Protein 2B71 (pdb70)

Nearest PDB structures (foldseek):
  2b71-assembly1_A  TM=1.006E+00  e=1.119E-36  Plasmodium yoelii
  8xi2-assembly1_S  TM=9.908E-01  e=7.456E-23  Chlamydomonas reinhardtii
  8ro1-assembly1_S  TM=9.868E-01  e=7.027E-23  Caenorhabditis elegans
  2fu0-assembly1_A  TM=9.848E-01  e=1.209E-21  Plasmodium falciparum 3D7
  6lkb-assembly1_B  TM=9.909E-01  e=6.356E-21  Arabidopsis thaliana

Structure (mmCIF, N/CA/C/O backbone):
data_2B71
#
_entry.id   2B71
#
_cell.length_a   132.399
_cell.length_b   132.399
_cell.length_c   132.399
_cell.angle_alpha   90.00
_cell.angle_beta   90.00
_cell.angle_gamma   90.00
#
_symmetry.space_group_name_H-M   'P 41 3 2'
#
loop_
_entity.id
_entity.type
_entity.pdbx_description
1 polymer 'cyclophilin-like protein'
2 non-polymer 'CHLORIDE ION'
3 water water
#
loop_
_atom_site.group_PDB
_atom_site.id
_atom_site.type_symbol
_atom_site.label_atom_id
_atom_site.label_alt_id
_atom_site.label_comp_id
_atom_site.label_asym_id
_atom_site.label_entity_id
_atom_site.label_seq_id
_atom_site.pdbx_PDB_ins_code
_atom_site.Cartn_x
_atom_site.Cartn_y
_atom_site.Cartn_z
_atom_site.occupancy
_atom_site.B_iso_or_equiv
_atom_site.auth_seq_id
_atom_site.auth_comp_id
_atom_site.auth_asym_id
_atom_site.auth_atom_id
_atom_site.pdbx_PDB_model_num
ATOM 1 N N . LEU A 1 23 ? 84.563 58.849 16.964 1.00 51.70 23 LEU A N 1
ATOM 2 C CA . LEU A 1 23 ? 84.880 59.584 18.261 1.00 52.14 23 LEU A CA 1
ATOM 3 C C . LEU A 1 23 ? 86.342 59.475 18.793 1.00 52.45 23 LEU A C 1
ATOM 4 O O . LEU A 1 23 ? 86.763 60.313 19.588 1.00 52.01 23 LEU A O 1
ATOM 9 N N . GLU A 1 24 ? 87.118 58.478 18.385 1.00 51.65 24 GLU A N 1
ATOM 10 C CA . GLU A 1 24 ? 88.552 58.700 18.453 1.00 51.44 24 GLU A CA 1
ATOM 11 C C . GLU A 1 24 ? 89.019 59.515 17.254 1.00 50.05 24 GLU A C 1
ATOM 12 O O . GLU A 1 24 ? 90.144 59.993 17.195 1.00 49.09 24 GLU A O 1
ATOM 18 N N . GLU A 1 25 ? 88.123 59.677 16.301 1.00 49.01 25 GLU A N 1
ATOM 19 C CA . GLU A 1 25 ? 88.335 60.646 15.250 1.00 47.86 25 GLU A CA 1
ATOM 20 C C . GLU A 1 25 ? 88.144 62.036 15.801 1.00 44.95 25 GLU A C 1
ATOM 21 O O . GLU A 1 25 ? 88.783 62.990 15.332 1.00 44.35 25 GLU A O 1
ATOM 27 N N . LYS A 1 26 ? 87.247 62.155 16.777 1.00 41.91 26 LYS A N 1
ATOM 28 C CA . LYS A 1 26 ? 86.929 63.447 17.330 1.00 38.56 26 LYS A CA 1
ATOM 29 C C . LYS A 1 26 ? 88.134 63.856 18.164 1.00 37.65 26 LYS A C 1
ATOM 30 O O . LYS A 1 26 ? 88.595 65.017 18.114 1.00 37.16 26 LYS A O 1
ATOM 36 N N . ILE A 1 27 ? 88.702 62.875 18.870 1.00 35.76 27 ILE A N 1
ATOM 37 C CA . ILE A 1 27 ? 89.934 63.105 19.608 1.00 33.80 27 ILE A CA 1
ATOM 38 C C . ILE A 1 27 ? 91.050 63.584 18.661 1.00 33.73 27 ILE A C 1
ATOM 39 O O . ILE A 1 27 ? 91.646 64.645 18.932 1.00 33.98 27 ILE A O 1
ATOM 44 N N . ALA A 1 28 ? 91.329 62.842 17.577 1.00 32.36 28 ALA A N 1
ATOM 45 C CA . ALA A 1 28 ? 92.473 63.178 16.681 1.00 31.44 28 ALA A CA 1
ATOM 46 C C . ALA A 1 28 ? 92.301 64.559 16.001 1.00 30.94 28 ALA A C 1
ATOM 47 O O . ALA A 1 28 ? 93.272 65.297 15.773 1.00 30.44 28 ALA A O 1
ATOM 49 N N . TYR A 1 29 ? 91.044 64.923 15.742 1.00 30.46 29 TYR A N 1
ATOM 50 C CA . TYR A 1 29 ? 90.720 66.197 15.141 1.00 30.46 29 TYR A CA 1
ATOM 51 C C . TYR A 1 29 ? 91.025 67.350 16.100 1.00 30.91 29 TYR A C 1
ATOM 52 O O . TYR A 1 29 ? 91.753 68.315 15.723 1.00 30.75 29 TYR A O 1
ATOM 61 N N . TYR A 1 30 ? 90.458 67.280 17.322 1.00 30.05 30 TYR A N 1
ATOM 62 C CA . TYR A 1 30 ? 90.596 68.418 18.237 1.00 29.50 30 TYR A CA 1
ATOM 63 C C . TYR A 1 30 ? 91.994 68.545 18.815 1.00 29.04 30 TYR A C 1
ATOM 64 O O . TYR A 1 30 ? 92.391 69.623 19.241 1.00 27.94 30 TYR A O 1
ATOM 73 N N . LYS A 1 31 ? 92.743 67.449 18.734 1.00 27.59 31 LYS A N 1
ATOM 74 C CA . LYS A 1 31 ? 94.146 67.492 18.967 1.00 27.79 31 LYS A CA 1
ATOM 75 C C . LYS A 1 31 ? 94.770 68.580 18.105 1.00 28.50 31 LYS A C 1
ATOM 76 O O . LYS A 1 31 ? 95.554 69.395 18.600 1.00 29.80 31 LYS A O 1
ATOM 82 N N . MET A 1 32 ? 94.436 68.601 16.822 1.00 28.11 32 MET A N 1
ATOM 83 C CA . MET A 1 32 ? 94.925 69.617 15.932 1.00 27.30 32 MET A CA 1
ATOM 84 C C . MET A 1 32 ? 94.162 70.938 16.026 1.00 26.74 32 MET A C 1
ATOM 85 O O . MET A 1 32 ? 94.771 72.008 16.023 1.00 25.97 32 MET A O 1
ATOM 90 N N . LYS A 1 33 ? 92.835 70.889 16.070 1.00 26.86 33 LYS A N 1
ATOM 91 C CA . LYS A 1 33 ? 92.035 72.104 15.823 1.00 27.05 33 LYS A CA 1
ATOM 92 C C . LYS A 1 33 ? 91.544 72.772 17.114 1.00 27.19 33 LYS A C 1
ATOM 93 O O . LYS A 1 33 ? 91.005 73.897 17.106 1.00 25.37 33 LYS A O 1
ATOM 99 N N . GLY A 1 34 ? 91.744 72.030 18.218 1.00 27.78 34 GLY A N 1
ATOM 100 C CA . GLY A 1 34 ? 91.267 72.391 19.531 1.00 27.57 34 GLY A CA 1
ATOM 101 C C . GLY A 1 34 ? 91.627 73.809 19.923 1.00 28.00 34 GLY A C 1
ATOM 102 O O . GLY A 1 34 ? 90.767 74.577 20.350 1.00 28.67 34 GLY A O 1
ATOM 103 N N . HIS A 1 35 ? 92.886 74.177 19.744 1.00 27.87 35 HIS A N 1
ATOM 104 C CA . HIS A 1 35 ? 93.378 75.448 20.228 1.00 28.20 35 HIS A CA 1
ATOM 105 C C . HIS A 1 35 ? 92.670 76.597 19.541 1.00 29.58 35 HIS A C 1
ATOM 106 O O . HIS A 1 35 ? 92.372 77.624 20.194 1.00 29.72 35 HIS A O 1
ATOM 113 N N . THR A 1 36 ? 92.395 76.442 18.230 1.00 30.90 36 THR A N 1
ATOM 114 C CA . THR A 1 36 ? 91.780 77.550 17.464 1.00 31.55 36 THR A CA 1
ATOM 115 C C . THR A 1 36 ? 90.266 77.428 17.364 1.00 32.24 36 THR A C 1
ATOM 116 O O . THR A 1 36 ? 89.609 78.429 17.258 1.00 32.73 36 THR A O 1
ATOM 120 N N . GLU A 1 37 ? 89.700 76.222 17.441 1.00 33.09 37 GLU A N 1
ATOM 121 C CA . GLU A 1 37 ? 88.237 76.095 17.374 1.00 34.04 37 GLU A CA 1
ATOM 122 C C . GLU A 1 37 ? 87.530 75.996 18.717 1.00 34.63 37 GLU A C 1
ATOM 123 O O . GLU A 1 37 ? 86.338 76.243 18.768 1.00 35.88 37 GLU A O 1
ATOM 129 N N . ARG A 1 38 ? 88.225 75.619 19.800 1.00 34.42 38 ARG A N 1
ATOM 130 C CA . ARG A 1 38 ? 87.577 75.519 21.139 1.00 33.28 38 ARG A CA 1
ATOM 131 C C . ARG A 1 38 ? 88.623 75.624 22.225 1.00 32.52 38 ARG A C 1
ATOM 132 O O . ARG A 1 38 ? 88.754 74.731 23.066 1.00 32.62 38 ARG A O 1
ATOM 140 N N . GLY A 1 39 ? 89.355 76.728 22.180 1.00 30.97 39 GLY A N 1
ATOM 141 C CA . GLY A 1 39 ? 90.535 76.891 22.997 1.00 31.16 39 GLY A CA 1
ATOM 142 C C . GLY A 1 39 ? 90.378 77.272 24.457 1.00 30.50 39 GLY A C 1
ATOM 143 O O . GLY A 1 39 ? 91.303 77.040 25.245 1.00 30.16 39 GLY A O 1
ATOM 144 N N . TYR A 1 40 ? 89.246 77.867 24.826 1.00 29.35 40 TYR A N 1
ATOM 145 C CA . TYR A 1 40 ? 89.096 78.471 26.160 1.00 29.20 40 TYR A CA 1
ATOM 146 C C . TYR A 1 40 ? 87.773 78.121 26.726 1.00 28.81 40 TYR A C 1
ATOM 147 O O . TYR A 1 40 ? 86.831 77.954 25.967 1.00 29.75 40 TYR A O 1
ATOM 156 N N . ILE A 1 41 ? 87.713 77.947 28.051 1.00 28.17 41 ILE A N 1
ATOM 157 C CA . ILE A 1 41 ? 86.453 77.777 28.748 1.00 26.33 41 ILE A CA 1
ATOM 158 C C . ILE A 1 41 ? 86.454 78.766 29.883 1.00 26.76 41 ILE A C 1
ATOM 159 O O . ILE A 1 41 ? 87.480 78.969 30.538 1.00 26.62 41 ILE A O 1
ATOM 164 N N . THR A 1 42 ? 85.320 79.428 30.086 1.00 27.12 42 THR A N 1
ATOM 165 C CA . THR A 1 42 ? 85.139 80.264 31.250 1.00 27.79 42 THR A CA 1
ATOM 166 C C . THR A 1 42 ? 84.351 79.442 32.268 1.00 28.56 42 THR A C 1
ATOM 167 O O . THR A 1 42 ? 83.352 78.802 31.906 1.00 28.57 42 THR A O 1
ATOM 171 N N . ILE A 1 43 ? 84.822 79.471 33.522 1.00 29.01 43 ILE A N 1
ATOM 172 C CA . ILE A 1 43 ? 84.195 78.788 34.680 1.00 29.40 43 ILE A CA 1
ATOM 173 C C . ILE A 1 43 ? 83.621 79.851 35.647 1.00 29.01 43 ILE A C 1
ATOM 174 O O . ILE A 1 43 ? 84.351 80.751 36.117 1.00 29.92 43 ILE A O 1
ATOM 179 N N . TYR A 1 44 ? 82.319 79.773 35.899 1.00 27.67 44 TYR A N 1
ATOM 180 C CA . TYR A 1 44 ? 81.693 80.741 36.781 1.00 26.92 44 TYR A CA 1
ATOM 181 C C . TYR A 1 44 ? 81.493 80.057 38.108 1.00 25.78 44 TYR A C 1
ATOM 182 O O . TYR A 1 44 ? 80.954 78.919 38.146 1.00 24.82 44 TYR A O 1
ATOM 191 N N . THR A 1 45 ? 81.978 80.703 39.170 1.00 24.40 45 THR A N 1
ATOM 192 C CA . THR A 1 45 ? 81.906 80.119 40.507 1.00 24.34 45 THR A CA 1
ATOM 193 C C . THR A 1 45 ? 81.185 81.098 41.389 1.00 25.43 45 THR A C 1
ATOM 194 O O . THR A 1 45 ? 81.038 82.265 41.047 1.00 25.79 45 THR A O 1
ATOM 198 N N . ASN A 1 46 ? 80.782 80.677 42.568 1.00 25.65 46 ASN A N 1
ATOM 199 C CA . ASN A 1 46 ? 80.154 81.670 43.442 1.00 26.44 46 ASN A CA 1
ATOM 200 C C . ASN A 1 46 ? 81.164 82.694 44.029 1.00 26.57 46 ASN A C 1
ATOM 201 O O . ASN A 1 46 ? 80.774 83.620 44.740 1.00 25.76 46 ASN A O 1
ATOM 206 N N . LEU A 1 47 ? 82.457 82.520 43.742 1.00 27.61 47 LEU A N 1
ATOM 207 C CA . LEU A 1 47 ? 83.478 83.488 44.165 1.00 27.73 47 LEU A CA 1
ATOM 208 C C . LEU A 1 47 ? 84.023 84.287 42.957 1.00 28.49 47 LEU A C 1
ATOM 209 O O . LEU A 1 47 ? 85.076 84.904 43.060 1.00 29.46 47 LEU A O 1
ATOM 214 N N . GLY A 1 48 ? 83.309 84.302 41.831 1.00 28.76 48 GLY A N 1
ATOM 215 C CA . GLY A 1 48 ? 83.838 84.915 40.605 1.00 29.69 48 GLY A CA 1
ATOM 216 C C . GLY A 1 48 ? 84.178 83.912 39.501 1.00 29.99 48 GLY A C 1
ATOM 217 O O . GLY A 1 48 ? 83.918 82.712 39.616 1.00 29.74 48 GLY A O 1
ATOM 218 N N . ASP A 1 49 ? 84.757 84.416 38.418 1.00 31.07 49 ASP A N 1
ATOM 219 C CA . ASP A 1 49 ? 84.875 83.662 37.143 1.00 32.15 49 ASP A CA 1
ATOM 220 C C . ASP A 1 49 ? 86.289 83.663 36.744 1.00 30.11 49 ASP A C 1
ATOM 221 O O . ASP A 1 49 ? 86.991 84.633 36.989 1.00 30.47 49 ASP A O 1
ATOM 226 N N . PHE A 1 50 ? 86.730 82.586 36.137 1.00 28.15 50 PHE A N 1
ATOM 227 C CA . PHE A 1 50 ? 88.077 82.559 35.572 1.00 27.18 50 PHE A CA 1
ATOM 228 C C . PHE A 1 50 ? 88.078 81.803 34.256 1.00 27.21 50 PHE A C 1
ATOM 229 O O . PHE A 1 50 ? 87.101 81.123 33.896 1.00 27.22 50 PHE A O 1
ATOM 237 N N . GLU A 1 51 ? 89.172 81.914 33.537 1.00 27.26 51 GLU A N 1
ATOM 238 C CA . GLU A 1 51 ? 89.204 81.337 32.224 1.00 28.53 51 GLU A CA 1
ATOM 239 C C . GLU A 1 51 ? 90.328 80.326 32.191 1.00 27.96 51 GLU A C 1
ATOM 240 O O . GLU A 1 51 ? 91.414 80.559 32.747 1.00 28.61 51 GLU A O 1
ATOM 246 N N . VAL A 1 52 ? 90.060 79.178 31.591 1.00 27.64 52 VAL A N 1
ATOM 247 C CA . VAL A 1 52 ? 91.142 78.257 31.308 1.00 27.84 52 VAL A CA 1
ATOM 248 C C . VAL A 1 52 ? 91.448 78.094 29.805 1.00 28.66 52 VAL A C 1
ATOM 249 O O . VAL A 1 52 ? 90.553 78.226 28.931 1.00 27.84 52 VAL A O 1
ATOM 253 N N . GLU A 1 53 ? 92.732 77.790 29.536 1.00 28.28 53 GLU A N 1
ATOM 254 C CA . GLU A 1 53 ? 93.264 77.546 28.205 1.00 27.10 53 GLU A CA 1
ATOM 255 C C . GLU A 1 53 ? 93.540 76.057 28.109 1.00 26.76 53 GLU A C 1
ATOM 256 O O . GLU A 1 53 ? 94.267 75.553 28.929 1.00 27.97 53 GLU A O 1
ATOM 262 N N . LEU A 1 54 ? 92.988 75.353 27.127 1.00 25.94 54 LEU A N 1
ATOM 263 C CA . LEU A 1 54 ? 93.127 73.919 27.077 1.00 26.53 54 LEU A CA 1
ATOM 264 C C . LEU A 1 54 ? 94.313 73.563 26.235 1.00 25.52 54 LEU A C 1
ATOM 265 O O . LEU A 1 54 ? 94.465 74.110 25.192 1.00 24.76 54 LEU A O 1
ATOM 270 N N . TYR A 1 55 ? 95.108 72.601 26.691 1.00 24.79 55 TYR A N 1
ATOM 271 C CA . TYR A 1 55 ? 96.219 72.079 25.945 1.00 24.16 55 TYR A CA 1
ATOM 272 C C . TYR A 1 55 ? 95.786 70.867 25.114 1.00 24.74 55 TYR A C 1
ATOM 273 O O . TYR A 1 55 ? 96.184 69.706 25.392 1.00 23.86 55 TYR A O 1
ATOM 282 N N . TRP A 1 56 ? 94.981 71.141 24.075 1.00 24.71 56 TRP A N 1
ATOM 283 C CA . TRP A 1 56 ? 94.461 70.098 23.172 1.00 24.36 56 TRP A CA 1
ATOM 284 C C . TRP A 1 56 ? 95.586 69.232 22.550 1.00 24.71 56 TRP A C 1
ATOM 285 O O . TRP A 1 56 ? 95.506 67.980 22.554 1.00 23.88 56 TRP A O 1
ATOM 296 N N . TYR A 1 57 ? 96.635 69.874 22.015 1.00 24.82 57 TYR A N 1
ATOM 297 C CA . TYR A 1 57 ? 97.642 69.075 21.307 1.00 24.95 57 TYR A CA 1
ATOM 298 C C . TYR A 1 57 ? 98.295 68.021 22.216 1.00 25.00 57 TYR A C 1
ATOM 299 O O . TYR A 1 57 ? 98.340 66.869 21.858 1.00 25.39 57 TYR A O 1
ATOM 308 N N . HIS A 1 58 ? 98.737 68.418 23.406 1.00 26.26 58 HIS A N 1
ATOM 309 C CA . HIS A 1 58 ? 99.465 67.515 24.322 1.00 26.82 58 HIS A CA 1
ATOM 310 C C . HIS A 1 58 ? 98.544 66.536 25.024 1.00 27.37 58 HIS A C 1
ATOM 311 O O . HIS A 1 58 ? 98.890 65.354 25.205 1.00 28.57 58 HIS A O 1
ATOM 318 N N . SER A 1 59 ? 97.350 66.998 25.369 1.00 27.30 59 SER A N 1
ATOM 319 C CA . SER A 1 59 ? 96.436 66.159 26.119 1.00 27.34 59 SER A CA 1
ATOM 320 C C . SER A 1 59 ? 95.048 66.127 25.496 1.00 28.01 59 SER A C 1
ATOM 321 O O . SER A 1 59 ? 94.074 66.573 26.147 1.00 29.15 59 SER A O 1
ATOM 324 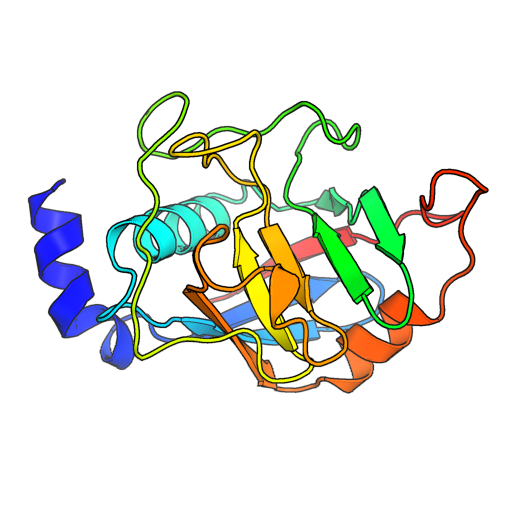N N . PRO A 1 60 ? 94.929 65.572 24.260 1.00 28.05 60 PRO A N 1
ATOM 325 C CA . PRO A 1 60 ? 93.684 65.656 23.496 1.00 28.46 60 PRO A CA 1
ATOM 326 C C . PRO A 1 60 ? 92.509 64.838 24.057 1.00 29.01 60 PRO A C 1
ATOM 327 O O . PRO A 1 60 ? 91.364 65.316 24.071 1.00 29.52 60 PRO A O 1
ATOM 331 N N . LYS A 1 61 ? 92.780 63.641 24.543 1.00 29.58 61 LYS A N 1
ATOM 332 C CA . LYS A 1 61 ? 91.734 62.816 25.153 1.00 30.51 61 LYS A CA 1
ATOM 333 C C . LYS A 1 61 ? 91.219 63.479 26.440 1.00 30.33 61 LYS A C 1
ATOM 334 O O . LYS A 1 61 ? 90.000 63.548 26.687 1.00 30.75 61 LYS A O 1
ATOM 340 N N . THR A 1 62 ? 92.141 64.041 27.229 1.00 30.05 62 THR A N 1
ATOM 341 C CA . THR A 1 62 ? 91.775 64.635 28.511 1.00 28.81 62 THR A CA 1
ATOM 342 C C . THR A 1 62 ? 90.994 65.921 28.271 1.00 28.82 62 THR A C 1
ATOM 343 O O . THR A 1 62 ? 89.924 66.185 28.910 1.00 28.12 62 THR A O 1
ATOM 347 N N . CYS A 1 63 ? 91.476 66.707 27.307 1.00 27.90 63 CYS A N 1
ATOM 348 C CA . CYS A 1 63 ? 90.709 67.929 26.958 1.00 27.83 63 CYS A CA 1
ATOM 349 C C . CYS A 1 63 ? 89.332 67.675 26.388 1.00 27.52 63 CYS A C 1
ATOM 350 O O . CYS A 1 63 ? 88.401 68.440 26.662 1.00 27.58 63 CYS A O 1
ATOM 353 N N . LEU A 1 64 ? 89.194 66.624 25.570 1.00 28.04 64 LEU A N 1
ATOM 354 C CA . LEU A 1 64 ? 87.887 66.357 24.955 1.00 28.29 64 LEU A CA 1
ATOM 355 C C . LEU A 1 64 ? 86.888 66.018 26.055 1.00 28.17 64 LEU A C 1
ATOM 356 O O . LEU A 1 64 ? 85.852 66.607 26.109 1.00 29.72 64 LEU A O 1
ATOM 361 N N . ASN A 1 65 ? 87.238 65.099 26.951 1.00 29.12 65 ASN A N 1
ATOM 362 C CA . ASN A 1 65 ? 86.482 64.845 28.168 1.00 29.20 65 ASN A CA 1
ATOM 363 C C . ASN A 1 65 ? 86.102 66.117 28.929 1.00 29.42 65 ASN A C 1
ATOM 364 O O . ASN A 1 65 ? 84.902 66.412 29.090 1.00 30.75 65 ASN A O 1
ATOM 369 N N . PHE A 1 66 ? 87.093 66.900 29.371 1.00 28.42 66 PHE A N 1
ATOM 370 C CA . PHE A 1 66 ? 86.770 68.116 30.113 1.00 27.36 66 PHE A CA 1
ATOM 371 C C . PHE A 1 66 ? 85.820 69.061 29.355 1.00 28.39 66 PHE A C 1
ATOM 372 O O . PHE A 1 66 ? 84.819 69.563 29.912 1.00 28.92 66 PHE A O 1
ATOM 380 N N . TYR A 1 67 ? 86.139 69.324 28.099 1.00 29.23 67 TYR A N 1
ATOM 381 C CA . TYR A 1 67 ? 85.372 70.281 27.300 1.00 30.32 67 TYR A CA 1
ATOM 382 C C . TYR A 1 67 ? 83.929 69.777 27.142 1.00 30.92 67 TYR A C 1
ATOM 383 O O . TYR A 1 67 ? 82.951 70.547 27.314 1.00 30.66 67 TYR A O 1
ATOM 392 N N . THR A 1 68 ? 83.798 68.478 26.838 1.00 31.04 68 THR A N 1
ATOM 393 C CA . THR A 1 68 ? 82.478 67.874 26.628 1.00 32.01 68 THR A CA 1
ATOM 394 C C . THR A 1 68 ? 81.646 67.933 27.929 1.00 32.80 68 THR A C 1
ATOM 395 O O . THR A 1 68 ? 80.475 68.389 27.909 1.00 33.17 68 THR A O 1
ATOM 399 N N . LEU A 1 69 ? 82.258 67.496 29.056 1.00 33.18 69 LEU A N 1
ATOM 400 C CA . LEU A 1 69 ? 81.614 67.570 30.382 1.00 32.52 69 LEU A CA 1
ATOM 401 C C . LEU A 1 69 ? 81.174 68.968 30.710 1.00 32.96 69 LEU A C 1
ATOM 402 O O . LEU A 1 69 ? 80.033 69.140 31.155 1.00 33.67 69 LEU A O 1
ATOM 407 N N . CYS A 1 70 ? 82.044 69.968 30.460 1.00 33.08 70 CYS A N 1
ATOM 408 C CA . CYS A 1 70 ? 81.674 71.386 30.677 1.00 34.34 70 CYS A CA 1
ATOM 409 C C . CYS A 1 70 ? 80.410 71.775 29.938 1.00 35.40 70 CYS A C 1
ATOM 410 O O . CYS A 1 70 ? 79.447 72.324 30.516 1.00 34.20 70 CYS A O 1
ATOM 413 N N . GLU A 1 71 ? 80.445 71.460 28.643 1.00 37.29 71 GLU A N 1
ATOM 414 C CA . GLU A 1 71 ? 79.442 71.881 27.696 1.00 39.04 71 GLU A CA 1
ATOM 415 C C . GLU A 1 71 ? 78.080 71.256 28.027 1.00 38.25 71 GLU A C 1
ATOM 416 O O . GLU A 1 71 ? 77.079 71.965 28.091 1.00 37.14 71 GLU A O 1
ATOM 422 N N . MET A 1 72 ? 78.049 69.948 28.282 1.00 37.42 72 MET A N 1
ATOM 423 C CA . MET A 1 72 ? 76.795 69.304 28.636 1.00 37.25 72 MET A CA 1
ATOM 424 C C . MET A 1 72 ? 76.281 69.648 30.066 1.00 37.05 72 MET A C 1
ATOM 425 O O . MET A 1 72 ? 75.213 69.161 30.446 1.00 37.42 72 MET A O 1
ATOM 430 N N . GLY A 1 73 ? 77.004 70.479 30.847 1.00 36.00 73 GLY A N 1
ATOM 431 C CA . GLY A 1 73 ? 76.533 70.957 32.162 1.00 34.20 73 GLY A CA 1
ATOM 432 C C . GLY A 1 73 ? 76.873 70.004 33.319 1.00 32.81 73 GLY A C 1
ATOM 433 O O . GLY A 1 73 ? 76.365 70.148 34.419 1.00 31.38 73 GLY A O 1
ATOM 434 N N . PHE A 1 74 ? 77.760 69.049 33.061 1.00 31.59 74 PHE A N 1
ATOM 435 C CA . PHE A 1 74 ? 78.148 68.076 34.040 1.00 31.01 74 PHE A CA 1
ATOM 436 C C . PHE A 1 74 ? 78.779 68.698 35.290 1.00 31.53 74 PHE A C 1
ATOM 437 O O . PHE A 1 74 ? 78.576 68.158 36.373 1.00 31.98 74 PHE A O 1
ATOM 445 N N . TYR A 1 75 ? 79.532 69.797 35.155 1.00 30.28 75 TYR A N 1
ATOM 446 C CA . TYR A 1 75 ? 80.165 70.448 36.301 1.00 29.27 75 TYR A CA 1
ATOM 447 C C . TYR A 1 75 ? 79.289 71.503 36.948 1.00 29.98 75 TYR A C 1
ATOM 448 O O . TYR A 1 75 ? 79.704 72.131 37.932 1.00 31.28 75 TYR A O 1
ATOM 457 N N . ASP A 1 76 ? 78.115 71.758 36.380 1.00 29.75 76 ASP A N 1
ATOM 458 C CA . ASP A 1 76 ? 77.209 72.757 36.921 1.00 30.13 76 ASP A CA 1
ATOM 459 C C . ASP A 1 76 ? 76.826 72.400 38.345 1.00 30.74 76 ASP A C 1
ATOM 460 O O . ASP A 1 76 ? 76.436 71.263 38.634 1.00 29.70 76 ASP A O 1
ATOM 465 N N . ASN A 1 77 ? 76.943 73.362 39.250 1.00 31.08 77 ASN A N 1
ATOM 466 C CA . ASN A 1 77 ? 76.605 73.111 40.633 1.00 31.79 77 ASN A CA 1
ATOM 467 C C . ASN A 1 77 ? 77.386 71.993 41.300 1.00 31.31 77 ASN A C 1
ATOM 468 O O . ASN A 1 77 ? 76.847 71.338 42.160 1.00 32.61 77 ASN A O 1
ATOM 473 N N . THR A 1 78 ? 78.625 71.743 40.896 1.00 30.05 78 THR A N 1
ATOM 474 C CA . THR A 1 78 ? 79.519 70.867 41.637 1.00 28.35 78 THR A CA 1
ATOM 475 C C . THR A 1 78 ? 80.505 71.681 42.500 1.00 28.43 78 THR A C 1
ATOM 476 O O . THR A 1 78 ? 80.718 72.881 42.272 1.00 28.55 78 THR A O 1
ATOM 480 N N . ILE A 1 79 ? 81.093 71.065 43.517 1.00 27.96 79 ILE A N 1
ATOM 481 C CA . ILE A 1 79 ? 81.893 71.846 44.464 1.00 26.72 79 ILE A CA 1
ATOM 482 C C . ILE A 1 79 ? 83.362 71.539 44.342 1.00 26.06 79 ILE A C 1
ATOM 483 O O . ILE A 1 79 ? 83.769 70.549 43.685 1.00 25.85 79 ILE A O 1
ATOM 488 N N . PHE A 1 80 ? 84.164 72.401 44.952 1.00 25.13 80 PHE A N 1
ATOM 489 C CA . P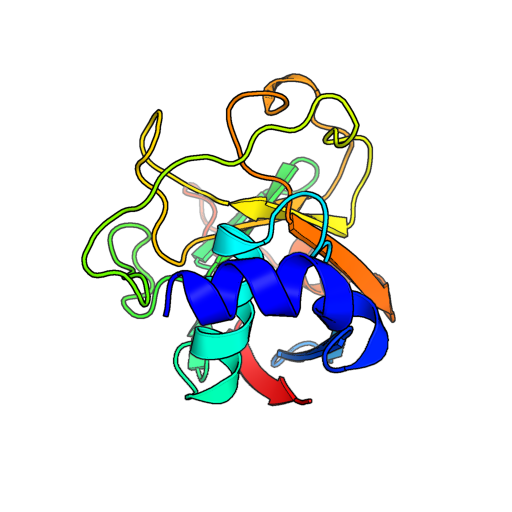HE A 1 80 ? 85.565 72.081 45.177 1.00 25.29 80 PHE A CA 1
ATOM 490 C C . PHE A 1 80 ? 85.602 71.416 46.501 1.00 24.87 80 PHE A C 1
ATOM 491 O O . PHE A 1 80 ? 85.419 72.047 47.534 1.00 24.06 80 PHE A O 1
ATOM 499 N N . HIS A 1 81 ? 85.735 70.111 46.464 1.00 25.03 81 HIS A N 1
ATOM 500 C CA . HIS A 1 81 ? 85.584 69.404 47.705 1.00 26.25 81 HIS A CA 1
ATOM 501 C C . HIS A 1 81 ? 86.843 69.397 48.575 1.00 26.29 81 HIS A C 1
ATOM 502 O O . HIS A 1 81 ? 86.774 69.039 49.739 1.00 27.02 81 HIS A O 1
ATOM 509 N N . ARG A 1 82 ? 87.986 69.774 48.045 1.00 26.44 82 ARG A N 1
ATOM 510 C CA . ARG A 1 82 ? 89.083 70.067 48.935 1.00 26.63 82 ARG A CA 1
ATOM 511 C C . ARG A 1 82 ? 89.779 71.304 48.527 1.00 27.07 82 ARG A C 1
ATOM 512 O O . ARG A 1 82 ? 89.930 71.578 47.334 1.00 28.01 82 ARG A O 1
ATOM 520 N N . VAL A 1 83 ? 90.278 72.025 49.511 1.00 26.80 83 VAL A N 1
ATOM 521 C CA . VAL A 1 83 ? 91.134 73.145 49.222 1.00 26.82 83 VAL A CA 1
ATOM 522 C C . VAL A 1 83 ? 92.291 73.072 50.207 1.00 27.27 83 VAL A C 1
ATOM 523 O O . VAL A 1 83 ? 92.067 73.108 51.425 1.00 26.89 83 VAL A O 1
ATOM 527 N N . ILE A 1 84 ? 93.514 72.948 49.687 1.00 26.31 84 ILE A N 1
ATOM 528 C CA . ILE A 1 84 ? 94.685 72.873 50.541 1.00 25.77 84 ILE A CA 1
ATOM 529 C C . ILE A 1 84 ? 95.676 73.921 50.137 1.00 25.90 84 ILE A C 1
ATOM 530 O O . ILE A 1 84 ? 96.395 73.681 49.173 1.00 26.92 84 ILE A O 1
ATOM 535 N N . PRO A 1 85 ? 95.777 75.052 50.889 1.00 25.48 85 PRO A N 1
ATOM 536 C CA . PRO A 1 85 ? 96.676 76.200 50.488 1.00 25.10 85 PRO A CA 1
ATOM 537 C C . PRO A 1 85 ? 98.067 75.702 50.143 1.00 24.80 85 PRO A C 1
ATOM 538 O O . PRO A 1 85 ? 98.480 74.692 50.732 1.00 23.74 85 PRO A O 1
ATOM 542 N N . ASN A 1 86 ? 98.771 76.374 49.221 1.00 24.83 86 ASN A N 1
ATOM 543 C CA . ASN A 1 86 ? 100.103 75.895 48.721 1.00 27.60 86 ASN A CA 1
ATOM 544 C C . ASN A 1 86 ? 100.191 74.538 48.110 1.00 26.79 86 ASN A C 1
ATOM 545 O O . ASN A 1 86 ? 101.299 74.005 47.927 1.00 27.57 86 ASN A O 1
ATOM 550 N N . PHE A 1 87 ? 99.042 73.961 47.845 1.00 26.11 87 PHE A N 1
ATOM 551 C CA . PHE A 1 87 ? 99.002 72.686 47.192 1.00 26.36 87 PHE A CA 1
ATOM 552 C C . PHE A 1 87 ? 97.971 72.748 46.025 1.00 26.42 87 PHE A C 1
ATOM 553 O O . PHE A 1 87 ? 98.321 73.219 44.938 1.00 27.36 87 PHE A O 1
ATOM 561 N N . VAL A 1 88 ? 96.728 72.336 46.254 1.00 24.91 88 VAL A N 1
ATOM 562 C CA . VAL A 1 88 ? 95.733 72.285 45.208 1.00 25.77 88 VAL A CA 1
ATOM 563 C C . VAL A 1 88 ? 94.329 72.703 45.683 1.00 26.48 88 VAL A C 1
ATOM 564 O O . VAL A 1 88 ? 94.032 72.637 46.844 1.00 27.30 88 VAL A O 1
ATOM 568 N N . ILE A 1 89 ? 93.508 73.197 44.765 1.00 27.32 89 ILE A N 1
ATOM 569 C CA . ILE A 1 89 ? 92.061 73.201 44.870 1.00 27.25 89 ILE A CA 1
ATOM 570 C C . ILE A 1 89 ? 91.643 71.955 44.047 1.00 28.05 89 ILE A C 1
ATOM 571 O O . ILE A 1 89 ? 92.154 71.728 42.948 1.00 27.98 89 ILE A O 1
ATOM 576 N N . GLN A 1 90 ? 90.738 71.136 44.576 1.00 28.32 90 GLN A N 1
ATOM 577 C CA . GLN A 1 90 ? 90.341 69.913 43.896 1.00 28.26 90 GLN A CA 1
ATOM 578 C C . GLN A 1 90 ? 88.819 69.911 43.669 1.00 28.76 90 GLN A C 1
ATOM 579 O O . GLN A 1 90 ? 88.072 70.342 44.552 1.00 27.71 90 GLN A O 1
ATOM 585 N N . GLY A 1 91 ? 88.364 69.445 42.489 1.00 28.68 91 GLY A N 1
ATOM 586 C CA . GLY A 1 91 ? 86.930 69.473 42.162 1.00 28.24 91 GLY A CA 1
ATOM 587 C C . GLY A 1 91 ? 86.523 68.414 41.161 1.00 29.10 91 GLY A C 1
ATOM 588 O O . GLY A 1 91 ? 87.267 67.446 40.892 1.00 28.43 91 GLY A O 1
ATOM 589 N N . GLY A 1 92 ? 85.331 68.599 40.597 1.00 29.00 92 GLY A N 1
ATOM 590 C CA . GLY A 1 92 ? 84.888 67.734 39.537 1.00 30.34 92 GLY A CA 1
ATOM 591 C C . GLY A 1 92 ? 84.147 66.478 39.923 1.00 31.56 92 GLY A C 1
ATOM 592 O O . GLY A 1 92 ? 83.991 65.568 39.095 1.00 31.65 92 GLY A O 1
ATOM 593 N N . ASP A 1 93 ? 83.691 66.412 41.172 1.00 32.23 93 ASP A N 1
ATOM 594 C CA . ASP A 1 93 ? 82.887 65.283 41.646 1.00 32.69 93 ASP A CA 1
ATOM 595 C C . ASP A 1 93 ? 81.433 65.686 41.883 1.00 33.05 93 ASP A C 1
ATOM 596 O O . ASP A 1 93 ? 81.107 66.361 42.874 1.00 33.22 93 ASP A O 1
ATOM 601 N N . PRO A 1 94 ? 80.539 65.252 40.978 1.00 34.09 94 PRO A N 1
ATOM 602 C CA . PRO A 1 94 ? 79.103 65.601 41.112 1.00 35.15 94 PRO A CA 1
ATOM 603 C C . PRO A 1 94 ? 78.509 65.180 42.482 1.00 35.57 94 PRO A C 1
ATOM 604 O O . PRO A 1 94 ? 77.675 65.920 43.020 1.00 36.12 94 PRO A O 1
ATOM 608 N N . THR A 1 95 ? 78.985 64.074 43.089 1.00 35.58 95 THR A N 1
ATOM 609 C CA . THR A 1 95 ? 78.544 63.694 44.476 1.00 35.09 95 THR A CA 1
ATOM 610 C C . THR A 1 95 ? 79.099 64.636 45.571 1.00 35.24 95 THR A C 1
ATOM 611 O O . THR A 1 95 ? 78.575 64.674 46.685 1.00 36.07 95 THR A O 1
ATOM 615 N N . GLY A 1 96 ? 80.163 65.381 45.278 1.00 34.82 96 GLY A N 1
ATOM 616 C CA . GLY A 1 96 ? 80.758 66.258 46.296 1.00 34.37 96 GLY A CA 1
ATOM 617 C C . GLY A 1 96 ? 81.592 65.494 47.345 1.00 33.72 96 GLY A C 1
ATOM 618 O O . GLY A 1 96 ? 82.148 66.100 48.238 1.00 33.29 96 GLY A O 1
ATOM 619 N N . THR A 1 97 ? 81.734 64.182 47.225 1.00 33.51 97 THR A N 1
ATOM 620 C CA . THR A 1 97 ? 82.399 63.415 48.288 1.00 33.19 97 THR A CA 1
ATOM 621 C C . THR A 1 97 ? 83.882 63.217 48.080 1.00 33.74 97 THR A C 1
ATOM 622 O O . THR A 1 97 ? 84.617 62.883 49.015 1.00 34.06 97 THR A O 1
ATOM 626 N N . GLY A 1 98 ? 84.324 63.345 46.840 1.00 33.68 98 GLY A N 1
ATOM 627 C CA . GLY A 1 98 ? 85.673 62.946 46.493 1.00 34.03 98 GLY A CA 1
ATOM 628 C C . GLY A 1 98 ? 85.768 61.523 45.971 1.00 35.16 98 GLY A C 1
ATOM 629 O O . GLY A 1 98 ? 86.872 61.076 45.615 1.00 35.26 98 GLY A O 1
ATOM 630 N N . LYS A 1 99 ? 84.647 60.797 45.926 1.00 36.13 99 LYS A N 1
ATOM 631 C CA . LYS A 1 99 ? 84.686 59.394 45.458 1.00 37.91 99 LYS A CA 1
ATOM 632 C C . LYS A 1 99 ? 84.070 59.159 44.107 1.00 38.48 99 LYS A C 1
ATOM 633 O O . LYS A 1 99 ? 84.250 58.068 43.550 1.00 39.07 99 LYS A O 1
ATOM 639 N N . GLY A 1 100 ? 83.320 60.134 43.596 1.00 38.87 100 GLY A N 1
ATOM 640 C CA . GLY A 1 100 ? 82.556 59.937 42.352 1.00 39.16 100 GLY A CA 1
ATOM 641 C C . GLY A 1 100 ? 83.229 60.485 41.110 1.00 39.73 100 GLY A C 1
ATOM 642 O O . GLY A 1 100 ? 84.421 60.702 41.098 1.00 39.15 100 GLY A O 1
ATOM 643 N N . GLY A 1 101 ? 82.443 60.733 40.069 1.00 41.29 101 GLY A N 1
ATOM 644 C CA . GLY A 1 101 ? 82.963 61.230 38.810 1.00 42.81 101 GLY A CA 1
ATOM 645 C C . GLY A 1 101 ? 82.807 60.181 37.727 1.00 44.02 101 GLY A C 1
ATOM 646 O O . GLY A 1 101 ? 82.769 58.998 38.017 1.00 43.54 101 GLY A O 1
ATOM 647 N N . LYS A 1 102 ? 82.678 60.629 36.483 1.00 45.52 102 LYS A N 1
ATOM 648 C CA . LYS A 1 102 ? 82.663 59.762 35.323 1.00 47.98 102 LYS A CA 1
ATOM 649 C C . LYS A 1 102 ? 83.282 60.497 34.136 1.00 46.33 102 LYS A C 1
ATOM 650 O O . LYS A 1 102 ? 83.443 61.705 34.190 1.00 46.76 102 LYS A O 1
ATOM 656 N N . SER A 1 103 ? 83.681 59.756 33.111 1.00 44.89 103 SER A N 1
ATOM 657 C CA . SER A 1 103 ? 84.205 60.324 31.877 1.00 43.75 103 SER A CA 1
ATOM 658 C C . SER A 1 103 ? 83.236 60.129 30.699 1.00 43.49 103 SER A C 1
ATOM 659 O O . SER A 1 103 ? 82.319 59.326 30.765 1.00 43.70 103 SER A O 1
ATOM 662 N N . ILE A 1 104 ? 83.441 60.868 29.615 1.00 43.16 104 ILE A N 1
ATOM 663 C CA . ILE A 1 104 ? 82.681 60.672 28.401 1.00 42.44 104 ILE A CA 1
ATOM 664 C C . ILE A 1 104 ? 83.077 59.347 27.774 1.00 42.74 104 ILE A C 1
ATOM 665 O O . ILE A 1 104 ? 82.444 58.888 26.901 1.00 41.54 104 ILE A O 1
ATOM 670 N N . TYR A 1 105 ? 84.116 58.704 28.248 1.00 44.46 105 TYR A N 1
ATOM 671 C CA . TYR A 1 105 ? 84.457 57.433 27.668 1.00 46.88 105 TYR A CA 1
ATOM 672 C C . TYR A 1 105 ? 83.904 56.203 28.432 1.00 49.78 105 TYR A C 1
ATOM 673 O O . TYR A 1 105 ? 84.391 55.090 28.253 1.00 50.48 105 TYR A O 1
ATOM 682 N N . GLY A 1 106 ? 82.895 56.345 29.281 1.00 52.43 106 GLY A N 1
ATOM 683 C CA . GLY A 1 106 ? 82.646 55.246 30.236 1.00 55.55 106 GLY A CA 1
ATOM 684 C C . GLY A 1 106 ? 83.403 55.526 31.543 1.00 57.70 106 GLY A C 1
ATOM 685 O O . GLY A 1 106 ? 83.436 56.699 32.036 1.00 59.04 106 GLY A O 1
ATOM 686 N N . GLU A 1 107 ? 84.007 54.511 32.161 1.00 57.95 107 GLU A N 1
ATOM 687 C CA . GLU A 1 107 ? 84.311 54.763 33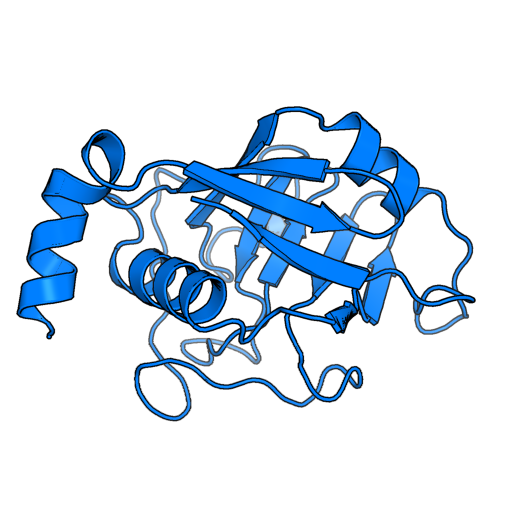.608 1.00 58.13 107 GLU A CA 1
ATOM 688 C C . GLU A 1 107 ? 85.611 55.497 33.931 1.00 56.06 107 GLU A C 1
ATOM 689 O O . GLU A 1 107 ? 85.555 56.416 34.766 1.00 56.55 107 GLU A O 1
ATOM 695 N N . TYR A 1 108 ? 86.724 55.083 33.293 1.00 52.53 108 TYR A N 1
ATOM 696 C CA . TYR A 1 108 ? 88.083 55.591 33.542 1.00 49.34 108 TYR A CA 1
ATOM 697 C C . TYR A 1 108 ? 88.790 55.667 32.199 1.00 46.88 108 TYR A C 1
ATOM 698 O O . TYR A 1 108 ? 88.428 54.934 31.324 1.00 46.23 108 TYR A O 1
ATOM 707 N N . PHE A 1 109 ? 89.812 56.517 32.044 1.00 43.63 109 PHE A N 1
ATOM 708 C CA . PHE A 1 109 ? 90.616 56.517 30.811 1.00 40.74 109 PHE A CA 1
ATOM 709 C C . PHE A 1 109 ? 92.085 56.817 31.058 1.00 40.02 109 PHE A C 1
ATOM 710 O O . PHE A 1 109 ? 92.436 57.350 32.095 1.00 40.47 109 PHE A O 1
ATOM 718 N N . GLU A 1 110 ? 92.929 56.512 30.088 1.00 39.10 110 GLU A N 1
ATOM 719 C CA . GLU A 1 110 ? 94.361 56.595 30.281 1.00 40.07 110 GLU A CA 1
ATOM 720 C C . GLU A 1 110 ? 94.934 57.989 30.670 1.00 38.40 110 GLU A C 1
ATOM 721 O O . GLU A 1 110 ? 94.306 59.004 30.458 1.00 36.70 110 GLU A O 1
ATOM 727 N N . AS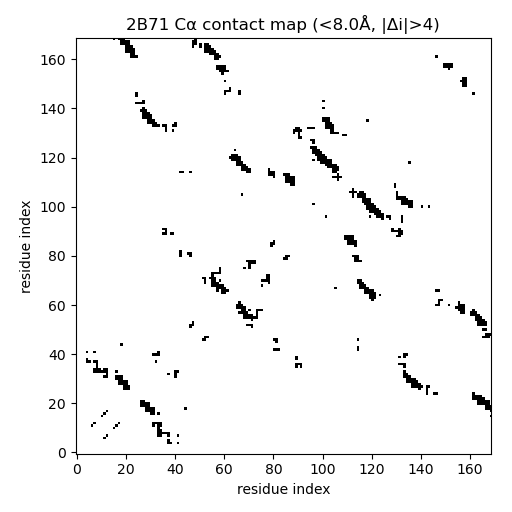P A 1 111 ? 96.086 57.983 31.325 1.00 37.07 111 ASP A N 1
ATOM 728 C CA . ASP A 1 111 ? 96.885 59.187 31.510 1.00 37.66 111 ASP A CA 1
ATOM 729 C C . ASP A 1 111 ? 97.404 59.675 30.156 1.00 37.54 111 ASP A C 1
ATOM 730 O O . ASP A 1 111 ? 97.651 58.864 29.245 1.00 38.74 111 ASP A O 1
ATOM 735 N N . GLU A 1 112 ? 97.572 60.987 30.017 1.00 36.76 112 GLU A N 1
ATOM 736 C CA . GLU A 1 112 ? 98.383 61.551 28.916 1.00 36.28 112 GLU A CA 1
ATOM 737 C C . GLU A 1 112 ? 99.523 62.372 29.488 1.00 36.46 112 GLU A C 1
ATOM 738 O O . GLU A 1 112 ? 99.402 63.576 29.596 1.00 37.37 112 GLU A O 1
ATOM 744 N N . ILE A 1 113 ? 100.607 61.709 29.869 1.00 36.70 113 ILE A N 1
ATOM 745 C CA . ILE A 1 113 ? 101.767 62.341 30.507 1.00 37.49 113 ILE A CA 1
ATOM 746 C C . ILE A 1 113 ? 102.690 62.893 29.424 1.00 38.44 113 ILE A C 1
ATOM 747 O O . ILE A 1 113 ? 102.990 62.210 28.479 1.00 38.94 113 ILE A O 1
ATOM 752 N N . ASN A 1 114 ? 103.137 64.136 29.552 1.00 39.55 114 ASN A N 1
ATOM 753 C CA . ASN A 1 114 ? 103.883 64.771 28.472 1.00 40.23 114 ASN A CA 1
ATOM 754 C C . ASN A 1 114 ? 105.143 65.365 29.074 1.00 40.75 114 ASN A C 1
ATOM 755 O O . ASN A 1 114 ? 105.046 66.188 29.992 1.00 41.31 114 ASN A O 1
ATOM 760 N N . LYS A 1 115 ? 106.322 64.992 28.590 1.00 40.65 115 LYS A N 1
ATOM 761 C CA . LYS A 1 115 ? 107.566 65.608 29.134 1.00 41.31 115 LYS A CA 1
ATOM 762 C C . LYS A 1 115 ? 107.587 67.153 29.082 1.00 39.41 115 LYS A C 1
ATOM 763 O O . LYS A 1 115 ? 108.333 67.818 29.850 1.00 39.33 115 LYS A O 1
ATOM 769 N N . GLU A 1 116 ? 106.778 67.703 28.168 1.00 37.67 116 GLU A N 1
ATOM 770 C CA . GLU A 1 116 ? 106.693 69.135 27.932 1.00 35.65 116 GLU A CA 1
ATOM 771 C C . GLU A 1 116 ? 105.827 69.820 28.955 1.00 35.29 116 GLU A C 1
ATOM 772 O O . GLU A 1 116 ? 105.830 71.026 29.001 1.00 35.96 116 GLU A O 1
ATOM 778 N N . LEU A 1 117 ? 105.025 69.089 29.726 1.00 34.30 117 LEU A N 1
ATOM 779 C CA . LEU A 1 117 ? 104.138 69.738 30.710 1.00 33.30 117 LEU A CA 1
ATOM 780 C C . LEU A 1 117 ? 104.490 69.299 32.112 1.00 32.93 117 LEU A C 1
ATOM 781 O O . LEU A 1 117 ? 104.434 68.124 32.445 1.00 32.77 117 LEU A O 1
ATOM 786 N N . LYS A 1 118 ? 104.826 70.261 32.940 1.00 32.32 118 LYS A N 1
ATOM 787 C CA . LYS A 1 118 ? 105.144 69.945 34.304 1.00 32.44 118 LYS A CA 1
ATOM 788 C C . LYS A 1 118 ? 104.405 70.867 35.246 1.00 31.68 118 LYS A C 1
ATOM 789 O O . LYS A 1 118 ? 103.922 71.953 34.839 1.00 31.77 118 LYS A O 1
ATOM 795 N N . HIS A 1 119 ? 104.321 70.443 36.507 1.00 30.70 119 HIS A N 1
ATOM 796 C CA . HIS A 1 119 ? 103.554 71.182 37.489 1.00 30.12 119 HIS A CA 1
ATOM 797 C C . HIS A 1 119 ? 104.498 72.216 38.022 1.00 30.63 119 HIS A C 1
ATOM 798 O O . HIS A 1 119 ? 105.113 72.022 39.075 1.00 31.65 119 HIS A O 1
ATOM 805 N N . THR A 1 120 ? 104.629 73.314 37.278 1.00 30.15 120 THR A N 1
ATOM 806 C CA . THR A 1 120 ? 105.664 74.292 37.543 1.00 30.27 120 THR A CA 1
ATOM 807 C C . THR A 1 120 ? 105.224 75.543 38.277 1.00 30.86 120 THR A C 1
ATOM 808 O O . THR A 1 120 ? 106.078 76.327 38.709 1.00 31.42 120 THR A O 1
ATOM 812 N N . GLY A 1 121 ? 103.927 75.780 38.399 1.00 30.71 121 GLY A N 1
ATOM 813 C CA . GLY A 1 121 ? 103.465 76.972 39.106 1.00 29.56 121 GLY A CA 1
ATOM 814 C C . GLY A 1 121 ? 102.011 76.796 39.425 1.00 28.86 121 GLY A C 1
ATOM 815 O O . GLY A 1 121 ? 101.404 75.752 39.075 1.00 28.58 121 GLY A O 1
ATOM 816 N N . ALA A 1 122 ? 101.465 77.829 40.049 1.00 27.20 122 ALA A N 1
ATOM 817 C CA . ALA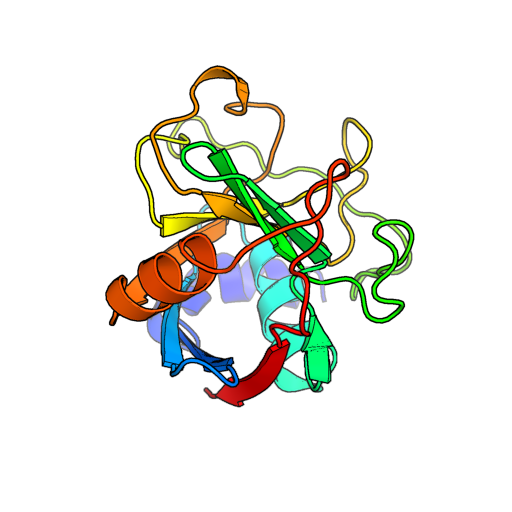 A 1 122 ? 100.051 77.919 40.421 1.00 27.42 122 A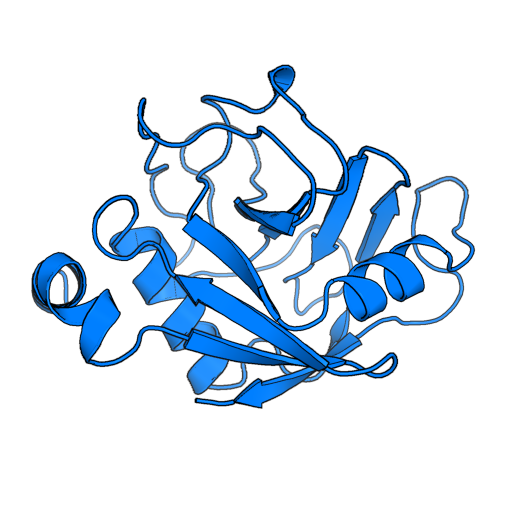LA A CA 1
ATOM 818 C C . ALA A 1 122 ? 99.178 78.032 39.143 1.00 27.80 122 ALA A C 1
ATOM 819 O O . ALA A 1 122 ? 99.641 78.555 38.139 1.00 27.94 122 ALA A O 1
ATOM 821 N N . GLY A 1 123 ? 97.946 77.540 39.159 1.00 27.70 123 GLY A N 1
ATOM 822 C CA . GLY A 1 123 ? 97.041 77.827 38.058 1.00 27.51 123 GLY A CA 1
ATOM 823 C C . GLY A 1 123 ? 96.963 76.700 37.041 1.00 27.77 123 GLY A C 1
ATOM 824 O O . GLY A 1 123 ? 96.216 76.790 36.038 1.00 28.05 123 GLY A O 1
ATOM 825 N N . ILE A 1 124 ? 97.695 75.616 37.289 1.00 26.93 124 ILE A N 1
ATOM 826 C CA . ILE A 1 124 ? 97.742 74.540 36.299 1.00 25.59 124 ILE A CA 1
ATOM 827 C C . ILE A 1 124 ? 96.609 73.572 36.593 1.00 26.99 124 ILE A C 1
ATOM 828 O O . ILE A 1 124 ? 96.350 73.309 37.774 1.00 27.45 124 ILE A O 1
ATOM 833 N N . LEU A 1 125 ? 95.928 73.057 35.557 1.00 26.85 125 LEU A N 1
ATOM 834 C CA . LEU A 1 125 ? 94.845 72.097 35.763 1.00 26.99 125 LEU A CA 1
ATOM 835 C C . LEU A 1 125 ? 95.376 70.755 35.397 1.00 28.57 125 LEU A C 1
ATOM 836 O O . LEU A 1 125 ? 95.971 70.546 34.328 1.00 29.14 125 LEU A O 1
ATOM 841 N N . SER A 1 126 ? 95.140 69.814 36.290 1.00 30.03 126 SER A N 1
ATOM 842 C CA . SER A 1 126 ? 95.729 68.510 36.178 1.00 30.90 126 SER A CA 1
ATOM 843 C C . SER A 1 126 ? 94.689 67.507 36.642 1.00 31.45 126 SER A C 1
ATOM 844 O O . SER A 1 126 ? 93.887 67.821 37.557 1.00 33.51 126 SER A O 1
ATOM 847 N N . MET A 1 127 ? 94.653 66.320 36.057 1.00 30.79 127 MET A N 1
ATOM 848 C CA . MET A 1 127 ? 93.646 65.353 36.501 1.00 30.64 127 MET A CA 1
ATOM 849 C C . MET A 1 127 ? 93.938 64.689 37.872 1.00 32.29 127 MET A C 1
ATOM 850 O O . MET A 1 127 ? 95.054 64.225 38.192 1.00 32.73 127 MET A O 1
ATOM 855 N N . SER A 1 128 ? 92.911 64.644 38.694 1.00 32.82 128 SER A N 1
ATOM 856 C CA . SER A 1 128 ? 92.974 63.930 39.919 1.00 33.85 128 SER A CA 1
ATOM 857 C C . SER A 1 128 ? 92.657 62.481 39.555 1.00 33.85 128 SER A C 1
ATOM 858 O O . SER A 1 128 ? 92.079 62.244 38.528 1.00 34.69 128 SER A O 1
ATOM 861 N N . ASN A 1 129 ? 93.020 61.502 40.367 1.00 34.18 129 ASN A N 1
ATOM 862 C CA . ASN A 1 129 ? 92.866 60.128 39.949 1.00 34.45 129 ASN A CA 1
ATOM 863 C C . ASN A 1 129 ? 93.118 59.164 41.115 1.00 35.73 129 ASN A C 1
ATOM 864 O O . ASN A 1 129 ? 93.250 59.631 42.261 1.00 37.15 129 ASN A O 1
ATOM 869 N N . ASN A 1 130 ? 93.191 57.849 40.851 1.00 35.82 130 ASN A N 1
ATOM 870 C CA . ASN A 1 130 ? 93.415 56.812 41.901 1.00 36.34 130 ASN A CA 1
ATOM 871 C C . ASN A 1 130 ? 94.617 55.920 41.673 1.00 36.25 130 ASN A C 1
ATOM 872 O O . ASN A 1 130 ? 94.625 54.773 42.133 1.00 38.43 130 ASN A O 1
ATOM 877 N N . GLY A 1 131 ? 95.633 56.436 41.000 1.00 36.03 131 GLY A N 1
ATOM 878 C CA . GLY A 1 131 ? 96.737 55.631 40.529 1.00 35.48 131 GLY A CA 1
ATOM 879 C C . GLY A 1 131 ? 96.662 55.742 39.006 1.00 36.01 131 GLY A C 1
ATOM 880 O O . GLY A 1 131 ? 95.791 56.450 38.452 1.00 34.75 131 GLY A O 1
ATOM 881 N N . PRO A 1 132 ? 97.558 55.027 38.314 1.00 35.98 132 PRO A N 1
ATOM 882 C CA . PRO A 1 132 ? 97.687 55.148 36.872 1.00 36.04 132 PRO A CA 1
ATOM 883 C C . PRO A 1 132 ? 96.389 54.825 36.160 1.00 37.05 132 PRO A C 1
ATOM 884 O O . PRO A 1 132 ? 95.641 53.956 36.607 1.00 37.07 132 PRO A O 1
ATOM 888 N N . ASN A 1 133 ? 96.115 55.567 35.085 1.00 37.11 133 ASN A N 1
ATOM 889 C CA . ASN A 1 133 ? 94.968 55.327 34.194 1.00 37.62 133 ASN A CA 1
ATOM 890 C C . ASN A 1 133 ? 93.621 55.166 34.855 1.00 37.52 133 ASN A C 1
ATOM 891 O O . ASN A 1 133 ? 92.849 54.288 34.469 1.00 38.86 133 ASN A O 1
ATOM 896 N N . THR A 1 134 ? 93.333 56.020 35.821 1.00 36.74 134 THR A N 1
ATOM 897 C CA . THR A 1 134 ? 92.026 56.026 36.478 1.00 35.68 134 THR A CA 1
ATOM 898 C C . THR A 1 134 ? 91.485 57.463 36.486 1.00 35.42 134 THR A C 1
ATOM 899 O O . THR A 1 134 ? 90.980 57.952 37.526 1.00 34.96 134 THR A O 1
ATOM 903 N N . ASN A 1 135 ? 91.594 58.134 35.327 1.00 33.97 135 ASN A N 1
ATOM 904 C CA . ASN A 1 135 ? 90.973 59.429 35.140 1.00 32.39 135 ASN A CA 1
ATOM 905 C C . ASN A 1 135 ? 89.452 59.348 34.963 1.00 32.09 135 ASN A C 1
ATOM 906 O O . ASN A 1 135 ? 88.945 58.442 34.320 1.00 32.14 135 ASN A O 1
ATOM 911 N N . SER A 1 136 ? 88.714 60.290 35.530 1.00 31.47 136 SER A N 1
ATOM 912 C CA . SER A 1 136 ? 87.293 60.353 35.229 1.00 32.01 136 SER A CA 1
ATOM 913 C C . SER A 1 136 ? 86.888 61.808 34.994 1.00 31.41 136 SER A C 1
ATOM 914 O O . SER A 1 136 ? 87.047 62.293 33.863 1.00 31.65 136 SER A O 1
ATOM 917 N N . SER A 1 137 ? 86.430 62.517 36.024 1.00 30.13 137 SER A N 1
ATOM 918 C CA . SER A 1 137 ? 86.168 63.930 35.851 1.00 30.05 137 SER A CA 1
ATOM 919 C C . SER A 1 137 ? 86.780 64.822 36.928 1.00 30.49 137 SER A C 1
ATOM 920 O O . SER A 1 137 ? 86.538 66.053 36.959 1.00 30.46 137 SER A O 1
ATOM 923 N N . GLN A 1 138 ? 87.519 64.235 37.863 1.00 29.80 138 GLN A N 1
ATOM 924 C CA . GLN A 1 138 ? 88.036 65.079 38.956 1.00 29.37 138 GLN A CA 1
ATOM 925 C C . GLN A 1 138 ? 89.350 65.713 38.535 1.00 28.16 138 GLN A C 1
ATOM 926 O O . GLN A 1 138 ? 90.137 65.046 37.875 1.00 28.15 138 GLN A O 1
ATOM 932 N N . PHE A 1 139 ? 89.605 66.967 38.903 1.00 26.54 139 PHE A N 1
ATOM 933 C CA . PHE A 1 139 ? 90.843 67.584 38.489 1.00 26.44 139 PHE A CA 1
ATOM 934 C C . PHE A 1 139 ? 91.275 68.489 39.612 1.00 27.78 139 PHE A C 1
ATOM 935 O O . PHE A 1 139 ? 90.452 68.806 40.487 1.00 27.92 139 PHE A O 1
ATOM 943 N N . PHE A 1 140 ? 92.533 68.939 39.575 1.00 28.79 140 PHE A N 1
ATOM 944 C CA . PHE A 1 140 ? 93.013 69.977 40.492 1.00 29.89 140 PHE A CA 1
ATOM 945 C C . PHE A 1 140 ? 93.277 71.226 39.714 1.00 29.22 140 PHE A C 1
ATOM 946 O O . PHE A 1 140 ? 93.511 71.138 38.510 1.00 30.90 140 PHE A O 1
ATOM 954 N N . ILE A 1 141 ? 93.344 72.348 40.426 1.00 27.06 141 ILE A N 1
ATOM 955 C CA . ILE A 1 141 ? 94.006 73.572 40.009 1.00 25.25 141 ILE A CA 1
ATOM 956 C C . ILE A 1 141 ? 95.158 73.748 41.010 1.00 25.40 141 ILE A C 1
ATOM 957 O O . ILE A 1 141 ? 94.915 73.724 42.230 1.00 26.39 141 ILE A O 1
ATOM 962 N N . THR A 1 142 ? 96.402 73.861 40.539 1.00 24.07 142 THR A N 1
ATOM 963 C CA . THR A 1 142 ? 97.529 73.894 41.426 1.00 22.95 142 THR A CA 1
ATOM 964 C C . THR A 1 142 ? 97.632 75.291 42.036 1.00 24.11 142 THR A C 1
ATOM 965 O O . THR A 1 142 ? 97.122 76.304 41.459 1.00 23.16 142 THR A O 1
ATOM 969 N N . LEU A 1 143 ? 98.260 75.352 43.215 1.00 24.25 143 LEU A N 1
ATOM 970 C CA . LEU A 1 143 ? 98.445 76.641 43.878 1.00 25.15 143 LEU A CA 1
ATOM 971 C C . LEU A 1 143 ? 99.891 77.002 44.109 1.00 25.92 143 LEU A C 1
ATOM 972 O O . LEU A 1 143 ? 100.145 78.031 44.709 1.00 28.14 143 LEU A O 1
ATOM 977 N N . ALA A 1 144 ? 100.820 76.172 43.652 1.00 26.45 144 ALA A N 1
ATOM 978 C CA . ALA A 1 144 ? 102.281 76.342 43.809 1.00 26.98 144 ALA A CA 1
ATOM 979 C C . ALA A 1 144 ? 102.932 75.314 42.824 1.00 27.73 144 ALA A C 1
ATOM 980 O O . ALA A 1 144 ? 102.227 74.437 42.347 1.00 26.43 144 ALA A O 1
ATOM 982 N N . PRO A 1 145 ? 104.273 75.396 42.567 1.00 28.49 145 PRO A N 1
ATOM 983 C CA . PRO A 1 145 ? 104.986 74.307 41.879 1.00 28.14 145 PRO A CA 1
ATOM 984 C C . PRO A 1 145 ? 104.844 73.013 42.649 1.00 28.65 145 PRO A C 1
ATOM 985 O O . PRO A 1 145 ? 105.008 73.033 43.848 1.00 29.84 145 PRO A O 1
ATOM 989 N N . LEU A 1 146 ? 104.558 71.898 41.988 1.00 28.60 146 LEU A N 1
ATOM 990 C CA . LEU A 1 146 ? 104.458 70.606 42.660 1.00 28.69 146 LEU A CA 1
ATOM 991 C C . LEU A 1 146 ? 105.204 69.518 41.880 1.00 29.31 146 LEU A C 1
ATOM 992 O O . LEU A 1 146 ? 104.579 68.601 41.341 1.00 29.32 146 LEU A O 1
ATOM 997 N N . PRO A 1 147 ? 106.538 69.603 41.804 1.00 29.88 147 PRO A N 1
ATOM 998 C CA . PRO A 1 147 ? 107.261 68.593 40.960 1.00 30.17 147 PRO A CA 1
ATOM 999 C C . PRO A 1 147 ? 106.905 67.180 41.370 1.00 31.31 147 PRO A C 1
ATOM 1000 O O . PRO A 1 147 ? 106.942 66.270 40.547 1.00 32.11 147 PRO A O 1
ATOM 1004 N N . HIS A 1 148 ? 106.544 66.950 42.627 1.00 32.25 148 HIS A N 1
ATOM 1005 C CA . HIS A 1 148 ? 106.228 65.542 42.987 1.00 32.23 148 HIS A CA 1
ATOM 1006 C C . HIS A 1 148 ? 105.006 64.940 42.202 1.00 32.63 148 HIS A C 1
ATOM 1007 O O . HIS A 1 148 ? 104.846 63.706 42.142 1.00 33.89 148 HIS A O 1
ATOM 1014 N N . LEU A 1 149 ? 104.165 65.778 41.581 1.00 31.70 149 LEU A N 1
ATOM 1015 C CA . LEU A 1 149 ? 103.011 65.261 40.789 1.00 30.70 149 LEU A CA 1
ATOM 1016 C C . LEU A 1 149 ? 103.361 64.959 39.327 1.00 30.49 149 LEU A C 1
ATOM 1017 O O . LEU A 1 149 ? 102.618 64.226 38.666 1.00 30.27 149 LEU A O 1
ATOM 1022 N N . ASP A 1 150 ? 104.456 65.551 38.824 1.00 29.95 150 ASP A N 1
ATOM 1023 C CA . ASP A 1 150 ? 104.895 65.376 37.439 1.00 30.96 150 ASP A CA 1
ATOM 1024 C C . ASP A 1 150 ? 104.913 63.919 37.133 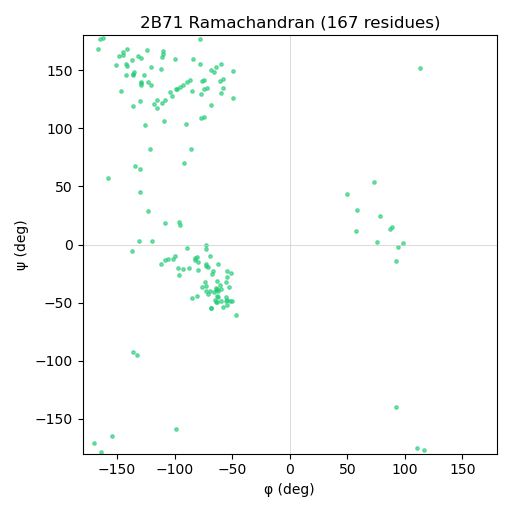1.00 31.57 150 ASP A C 1
ATOM 1025 O O . ASP A 1 150 ? 105.525 63.194 37.840 1.00 33.53 150 ASP A O 1
ATOM 1030 N N . GLY A 1 151 ? 104.256 63.457 36.089 1.00 32.65 151 GLY A N 1
ATOM 1031 C CA . GLY A 1 151 ? 104.377 62.045 35.743 1.00 32.21 151 GLY A CA 1
ATOM 1032 C C . GLY A 1 151 ? 103.293 61.201 36.377 1.00 32.51 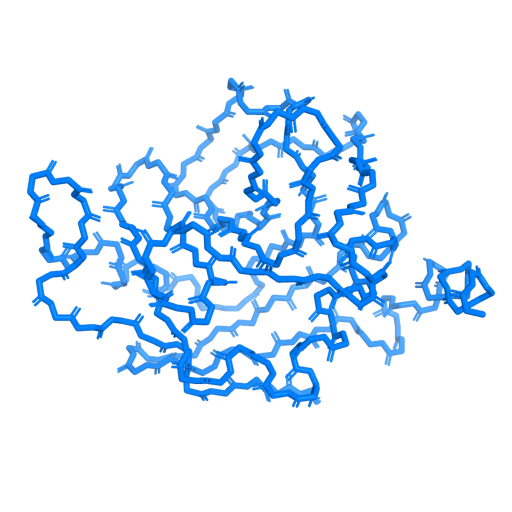151 GLY A C 1
ATOM 1033 O O . GLY A 1 151 ? 103.134 60.091 35.969 1.00 33.02 151 GLY A O 1
ATOM 1034 N N . LYS A 1 152 ? 102.545 61.696 37.358 1.00 32.06 152 LYS A N 1
ATOM 1035 C CA . LYS A 1 152 ? 101.437 60.913 37.889 1.00 32.74 152 LYS A CA 1
ATOM 1036 C C . LYS A 1 152 ? 100.072 61.496 37.569 1.00 32.16 152 LYS A C 1
ATOM 1037 O O . LYS A 1 152 ? 99.053 60.815 37.735 1.00 32.67 152 LYS A O 1
ATOM 1043 N N . HIS A 1 153 ? 100.030 62.762 37.173 1.00 30.57 153 HIS A N 1
ATOM 1044 C CA . HIS A 1 153 ? 98.775 63.431 36.834 1.00 29.94 153 HIS A CA 1
ATOM 1045 C C . HIS A 1 153 ? 98.848 64.130 35.469 1.00 30.24 153 HIS A C 1
ATOM 1046 O O . HIS A 1 153 ? 99.885 64.764 35.121 1.00 30.55 153 HIS A O 1
ATOM 1053 N N . THR A 1 154 ? 97.762 64.017 34.699 1.00 29.27 154 THR A N 1
ATOM 1054 C CA . THR A 1 154 ? 97.663 64.609 33.361 1.00 28.55 154 THR A CA 1
ATOM 1055 C C . THR A 1 154 ? 97.401 66.098 33.446 1.00 27.06 154 THR A C 1
ATOM 1056 O O . THR A 1 154 ? 96.324 66.521 33.835 1.00 27.19 154 THR A O 1
ATOM 1060 N N . ILE A 1 155 ? 98.414 66.884 33.098 1.00 26.39 155 ILE A N 1
ATOM 1061 C CA . ILE A 1 155 ? 98.260 68.334 32.981 1.00 25.08 155 ILE A CA 1
ATOM 1062 C C . ILE A 1 155 ? 97.551 68.503 31.658 1.00 25.97 155 ILE A C 1
ATOM 1063 O O . ILE A 1 155 ? 97.985 67.898 30.640 1.00 25.90 155 ILE A O 1
ATOM 1068 N N . PHE A 1 156 ? 96.465 69.283 31.677 1.00 25.24 156 PHE A N 1
ATOM 1069 C CA . PHE A 1 156 ? 95.692 69.546 30.450 1.00 24.93 156 PHE A CA 1
ATOM 1070 C C . PHE A 1 156 ? 95.238 71.000 30.235 1.00 25.51 156 PHE A C 1
ATOM 1071 O O . PHE A 1 156 ? 94.663 71.273 29.210 1.00 27.74 156 PHE A O 1
ATOM 1079 N N . ALA A 1 157 ? 95.441 71.934 31.166 1.00 25.41 157 ALA A N 1
ATOM 1080 C CA . ALA A 1 157 ? 95.012 73.323 30.942 1.00 25.09 157 ALA A CA 1
ATOM 1081 C C . ALA A 1 157 ? 95.691 74.214 31.971 1.00 25.70 157 ALA A C 1
ATOM 1082 O O . ALA A 1 157 ? 96.421 73.737 32.797 1.00 25.55 157 ALA A O 1
ATOM 1084 N N . ARG A 1 158 ? 95.480 75.510 31.901 1.00 26.93 158 ARG A N 1
ATOM 1085 C CA . ARG A 1 158 ? 95.940 76.396 32.949 1.00 28.26 158 ARG A CA 1
ATOM 1086 C C . ARG A 1 158 ? 94.983 77.562 32.976 1.00 27.23 158 ARG A C 1
ATOM 1087 O O . ARG A 1 158 ? 94.307 77.849 31.988 1.00 27.07 158 ARG A O 1
ATOM 1095 N N . VAL A 1 159 ? 94.889 78.189 34.138 1.00 27.56 159 VAL A N 1
ATOM 1096 C CA . VAL A 1 159 ? 94.058 79.371 34.309 1.00 26.57 159 VAL A CA 1
ATOM 1097 C C . VAL A 1 159 ? 94.701 80.497 33.504 1.00 27.73 159 VAL A C 1
ATOM 1098 O O . VAL A 1 159 ? 95.858 80.873 33.752 1.00 27.16 159 VAL A O 1
ATOM 1102 N N . SER A 1 160 ? 93.942 81.022 32.537 1.00 28.66 160 SER A N 1
ATOM 1103 C CA . SER A 1 160 ? 94.445 82.049 31.613 1.00 30.21 160 SER A CA 1
ATOM 1104 C C . SER A 1 160 ? 93.901 83.436 31.894 1.00 30.60 160 SER A C 1
ATOM 1105 O O . SER A 1 160 ? 94.376 84.395 31.323 1.00 29.44 160 SER A O 1
ATOM 1108 N N . LYS A 1 161 ? 92.882 83.529 32.736 1.00 31.83 161 LYS A N 1
ATOM 1109 C CA . LYS A 1 161 ? 92.375 84.835 33.159 1.00 34.02 161 LYS A CA 1
ATOM 1110 C C . LYS A 1 161 ? 91.887 84.739 34.582 1.00 32.18 161 LYS A C 1
ATOM 1111 O O . LYS A 1 161 ? 91.153 83.813 34.943 1.00 31.04 161 LYS A O 1
ATOM 1117 N N . ASN A 1 162 ? 92.319 85.708 35.383 1.00 31.87 162 ASN A N 1
ATOM 1118 C CA . ASN A 1 162 ? 91.756 85.939 36.710 1.00 31.71 162 ASN A CA 1
ATOM 1119 C C . ASN A 1 162 ? 92.149 84.907 37.756 1.00 31.26 162 ASN A C 1
ATOM 1120 O O . ASN A 1 162 ? 91.311 84.332 38.430 1.00 30.27 162 ASN A O 1
ATOM 1125 N N . MET A 1 163 ? 93.449 84.709 37.900 1.00 31.12 163 MET A N 1
ATOM 1126 C CA . MET A 1 163 ? 93.971 83.982 39.030 1.00 31.62 163 MET A CA 1
ATOM 1127 C C . MET A 1 163 ? 93.452 84.505 40.406 1.00 32.39 163 MET A C 1
ATOM 1128 O O . MET A 1 163 ? 93.417 83.728 41.361 1.00 33.25 163 MET A O 1
ATOM 1133 N N . THR A 1 164 ? 93.036 85.774 40.529 1.00 31.03 164 THR A N 1
ATOM 1134 C CA . THR A 1 164 ? 92.528 86.247 41.803 1.00 30.93 164 THR A CA 1
ATOM 1135 C C . THR A 1 164 ? 91.402 85.339 42.342 1.00 30.91 164 THR A C 1
ATOM 1136 O O . THR A 1 164 ? 91.286 85.106 43.562 1.00 30.15 164 THR A O 1
ATOM 1140 N N . CYS A 1 165 ? 90.587 84.836 41.420 1.00 30.64 165 CYS A N 1
ATOM 1141 C CA . CYS A 1 165 ? 89.468 84.006 41.780 1.00 30.81 165 CYS A CA 1
ATOM 1142 C C . CYS A 1 165 ? 89.947 82.706 42.451 1.00 31.21 165 CYS A C 1
ATOM 1143 O O . CYS A 1 165 ? 89.406 82.262 43.484 1.00 31.77 165 CYS A O 1
ATOM 1146 N N . ILE A 1 166 ? 90.983 82.110 41.855 1.00 30.24 166 ILE A N 1
ATOM 1147 C CA . ILE A 1 166 ? 91.667 80.947 42.413 1.00 28.89 166 ILE A CA 1
ATOM 1148 C C . ILE A 1 166 ? 92.232 81.292 43.790 1.00 28.09 166 ILE A C 1
ATOM 1149 O O . ILE A 1 166 ? 92.149 80.500 44.680 1.00 27.66 166 ILE A O 1
ATOM 1154 N N . GLU A 1 167 ? 92.748 82.494 43.973 1.00 28.07 167 GLU A N 1
ATOM 1155 C CA . GLU A 1 167 ? 93.293 82.838 45.265 1.00 28.94 167 GLU A CA 1
ATOM 1156 C C . GLU A 1 167 ? 92.200 83.053 46.299 1.00 28.60 167 GLU A C 1
ATOM 1157 O O . GLU A 1 167 ? 92.335 82.643 47.443 1.00 29.16 167 GLU A O 1
ATOM 1163 N N . ASN A 1 168 ? 91.086 83.613 45.881 1.00 27.45 168 ASN A N 1
ATOM 1164 C CA . ASN A 1 168 ? 89.990 83.767 46.780 1.00 26.59 168 ASN A CA 1
ATOM 1165 C C . ASN A 1 168 ? 89.451 82.446 47.285 1.00 27.25 168 ASN A C 1
ATOM 1166 O O . ASN A 1 168 ? 89.186 82.284 48.494 1.00 27.32 168 ASN A O 1
ATOM 1171 N N . ILE A 1 169 ? 89.385 81.472 46.375 1.00 26.62 169 ILE A N 1
ATOM 1172 C CA . ILE A 1 169 ? 88.940 80.154 46.723 1.00 25.60 169 ILE A CA 1
ATOM 1173 C C . ILE A 1 169 ? 89.949 79.557 47.719 1.00 26.25 169 ILE A C 1
ATOM 1174 O O . ILE A 1 169 ? 89.536 78.896 48.682 1.00 26.42 169 ILE A O 1
ATOM 1179 N N . ALA A 1 170 ? 91.251 79.794 47.532 1.00 25.05 170 ALA A N 1
ATOM 1180 C CA . ALA A 1 170 ? 92.217 79.151 48.420 1.00 25.04 170 ALA A CA 1
ATOM 1181 C C . ALA A 1 170 ? 92.232 79.761 49.856 1.00 25.60 170 ALA A C 1
ATOM 1182 O O . ALA A 1 170 ? 92.698 79.132 50.816 1.00 26.37 170 ALA A O 1
ATOM 1184 N N . SER A 1 171 ? 91.656 80.958 49.991 1.00 25.88 171 SER A N 1
ATOM 1185 C CA . SER A 1 171 ? 91.612 81.690 51.262 1.00 25.38 171 SER A CA 1
ATOM 1186 C C . SER A 1 171 ? 90.472 81.251 52.197 1.00 24.53 171 SER A C 1
ATOM 1187 O O . SER A 1 171 ? 90.427 81.694 53.341 1.00 23.72 171 SER A O 1
ATOM 1190 N N . VAL A 1 172 ? 89.526 80.456 51.695 1.00 23.63 172 VAL A N 1
ATOM 1191 C CA . VAL A 1 172 ? 88.363 80.104 52.457 1.00 23.76 172 VAL A CA 1
ATOM 1192 C C . VAL A 1 172 ? 88.728 79.040 53.508 1.00 24.97 172 VAL A C 1
ATOM 1193 O O . VAL A 1 172 ? 89.488 78.103 53.247 1.00 25.31 172 VAL A O 1
ATOM 1197 N N . GLN A 1 173 ? 88.160 79.159 54.699 1.00 25.43 173 GLN A N 1
ATOM 1198 C CA . GLN A 1 173 ? 88.469 78.213 55.751 1.00 26.29 173 GLN A CA 1
ATOM 1199 C C . GLN A 1 173 ? 88.023 76.799 55.430 1.00 26.05 173 GLN A C 1
ATOM 1200 O O . GLN A 1 173 ? 87.054 76.605 54.741 1.00 24.83 173 GLN A O 1
ATOM 1206 N N . THR A 1 174 ? 88.708 75.814 56.001 1.00 26.33 174 THR A N 1
ATOM 1207 C CA . THR A 1 174 ? 88.445 74.412 55.721 1.00 26.51 174 THR A CA 1
ATOM 1208 C C . THR A 1 174 ? 88.453 73.576 57.002 1.00 26.30 174 THR A C 1
ATOM 1209 O O . THR A 1 174 ? 89.055 73.939 57.991 1.00 26.73 174 THR A O 1
ATOM 1213 N N . THR A 1 175 ? 87.823 72.414 56.956 1.00 25.83 175 THR A N 1
ATOM 1214 C CA . THR A 1 175 ? 87.839 71.458 58.053 1.00 24.36 175 THR A CA 1
ATOM 1215 C C . THR A 1 175 ? 89.164 70.694 58.065 1.00 25.12 175 THR A C 1
ATOM 1216 O O . THR A 1 175 ? 90.021 70.859 57.188 1.00 25.24 175 THR A O 1
ATOM 1220 N N . ALA A 1 176 ? 89.330 69.833 59.058 1.00 24.87 176 ALA A N 1
ATOM 1221 C CA . ALA A 1 176 ? 90.607 69.158 59.272 1.00 24.64 176 ALA A CA 1
ATOM 1222 C C . ALA A 1 176 ? 90.872 68.174 58.099 1.00 25.11 176 ALA A C 1
ATOM 1223 O O . ALA A 1 176 ? 92.037 67.792 57.812 1.00 23.81 176 ALA A O 1
ATOM 1225 N N . THR A 1 177 ? 89.793 67.715 57.440 1.00 24.94 177 THR A N 1
ATOM 1226 C CA . THR A 1 177 ? 90.004 66.905 56.216 1.00 24.78 177 THR A CA 1
ATOM 1227 C C . THR A 1 177 ? 89.938 67.779 54.935 1.00 25.60 177 THR A C 1
ATOM 1228 O O . THR A 1 177 ? 89.807 67.248 53.864 1.00 25.18 177 THR A O 1
ATOM 1232 N N . ASN A 1 178 ? 90.056 69.116 55.084 1.00 25.56 178 ASN A N 1
ATOM 1233 C CA . ASN A 1 178 ? 90.325 70.060 53.986 1.00 25.61 178 ASN A CA 1
ATOM 1234 C C . ASN A 1 178 ? 89.160 70.414 53.117 1.00 25.54 178 ASN A C 1
ATOM 1235 O O . ASN A 1 178 ? 89.350 70.812 51.976 1.00 26.16 178 ASN A O 1
ATOM 1240 N N . LYS A 1 179 ? 87.963 70.294 53.657 1.00 25.48 179 LYS A N 1
ATOM 1241 C CA . LYS A 1 179 ? 86.813 70.692 52.937 1.00 26.33 179 LYS A CA 1
ATOM 1242 C C . LYS A 1 179 ? 86.407 72.115 53.311 1.00 27.47 179 LYS A C 1
ATOM 1243 O O . LYS A 1 179 ? 86.405 72.459 54.489 1.00 28.22 179 LYS A O 1
ATOM 1249 N N . PRO A 1 180 ? 86.077 72.969 52.324 1.00 27.70 180 PRO A N 1
ATOM 1250 C CA . PRO A 1 180 ? 85.715 74.339 52.704 1.00 27.02 180 PRO A CA 1
ATOM 1251 C C . PRO A 1 180 ? 84.485 74.321 53.617 1.00 27.53 180 PRO A C 1
ATOM 1252 O O . PRO A 1 180 ? 83.587 73.516 53.389 1.00 27.73 180 PRO A O 1
ATOM 1256 N N . ILE A 1 181 ? 84.462 75.179 54.639 1.00 27.20 181 ILE A N 1
ATOM 1257 C CA . ILE A 1 181 ? 83.395 75.196 55.624 1.00 27.53 181 ILE A CA 1
ATOM 1258 C C . ILE A 1 181 ? 82.052 75.627 55.000 1.00 28.98 181 ILE A C 1
ATOM 1259 O O . ILE A 1 181 ? 80.996 75.287 55.542 1.00 29.94 181 ILE A O 1
ATOM 1264 N N . PHE A 1 182 ? 82.067 76.349 53.875 1.00 29.07 182 PHE A N 1
ATOM 1265 C CA . PHE A 1 182 ? 80.845 76.550 53.085 1.00 29.77 182 PHE A CA 1
ATOM 1266 C C . PHE A 1 182 ? 81.136 76.188 51.646 1.00 30.58 182 PHE A C 1
ATOM 1267 O O . PHE A 1 182 ? 82.287 76.117 51.260 1.00 32.50 182 PHE A O 1
ATOM 1275 N N . ASP A 1 183 ? 80.116 75.927 50.857 1.00 30.08 183 ASP A N 1
ATOM 1276 C CA . ASP A 1 183 ? 80.368 75.365 49.568 1.00 30.67 183 ASP A CA 1
ATOM 1277 C C . ASP A 1 183 ? 80.996 76.336 48.551 1.00 30.41 183 ASP A C 1
ATOM 1278 O O . ASP A 1 183 ? 80.596 77.505 48.399 1.00 30.28 183 ASP A O 1
ATOM 1283 N N . LEU A 1 184 ? 82.000 75.845 47.849 1.00 29.66 184 LEU A N 1
ATOM 1284 C CA . LEU A 1 184 ? 82.604 76.647 46.781 1.00 28.33 184 LEU A CA 1
ATOM 1285 C C . LEU A 1 184 ? 82.335 75.919 45.488 1.00 27.33 184 LEU A C 1
ATOM 1286 O O . LEU A 1 184 ? 82.755 74.776 45.316 1.00 26.23 184 LEU A O 1
ATOM 1291 N N . LYS A 1 185 ? 81.593 76.558 44.590 1.00 27.83 185 LYS A N 1
ATOM 1292 C CA . LYS A 1 185 ? 81.061 75.817 43.468 1.00 28.88 185 LYS A CA 1
ATOM 1293 C C . LYS A 1 185 ? 81.165 76.450 42.117 1.00 27.51 185 LYS A C 1
ATOM 1294 O O . LYS A 1 185 ? 81.149 77.660 41.962 1.00 26.63 185 LYS A O 1
ATOM 1300 N N . ILE A 1 186 ? 81.295 75.570 41.128 1.00 27.88 186 ILE A N 1
ATOM 1301 C CA . ILE A 1 186 ? 81.096 75.908 39.730 1.00 27.04 186 ILE A CA 1
ATOM 1302 C C . ILE A 1 186 ? 79.580 76.059 39.494 1.00 27.82 186 ILE A C 1
ATOM 1303 O O . ILE A 1 186 ? 78.858 75.105 39.592 1.00 28.93 186 ILE A O 1
ATOM 1308 N N . LEU A 1 187 ? 79.106 77.271 39.262 1.00 28.50 187 LEU A N 1
ATOM 1309 C CA . LEU A 1 187 ? 77.748 77.497 38.864 1.00 29.93 187 LEU A CA 1
ATOM 1310 C C . LEU A 1 187 ? 77.526 76.954 37.456 1.00 31.64 187 LEU A C 1
ATOM 1311 O O . LEU A 1 187 ? 76.652 76.096 37.242 1.00 31.73 187 LEU A O 1
ATOM 1316 N N . ARG A 1 188 ? 78.349 77.406 36.499 1.00 33.16 188 ARG A N 1
ATOM 1317 C CA . ARG A 1 188 ? 78.294 76.879 35.116 1.00 34.15 188 ARG A CA 1
ATOM 1318 C C . ARG A 1 188 ? 79.563 77.190 34.326 1.00 34.47 188 ARG A C 1
ATOM 1319 O O . ARG A 1 188 ? 80.465 77.909 34.786 1.00 33.95 188 ARG A O 1
ATOM 1327 N N . THR A 1 189 ? 79.590 76.695 33.103 1.00 35.88 189 THR A N 1
ATOM 1328 C CA . THR A 1 189 ? 80.718 76.929 32.203 1.00 37.81 189 THR A CA 1
ATOM 1329 C C . THR A 1 189 ? 80.294 77.633 30.914 1.00 39.21 189 THR A C 1
ATOM 1330 O O . THR A 1 189 ? 79.180 77.521 30.454 1.00 38.66 189 THR A O 1
ATOM 1334 N N . SER A 1 190 ? 81.213 78.363 30.332 1.00 41.90 190 SER A N 1
ATOM 1335 C CA . SER A 1 190 ? 80.939 79.117 29.134 1.00 43.62 190 SER A CA 1
ATOM 1336 C C . SER A 1 190 ? 81.960 78.836 28.085 1.00 45.29 190 SER A C 1
ATOM 1337 O O . SER A 1 190 ? 83.149 78.740 28.356 1.00 45.06 190 SER A O 1
ATOM 1340 N N . THR A 1 191 ? 81.474 78.728 26.864 1.00 48.54 191 THR A N 1
ATOM 1341 C CA . THR A 1 191 ? 82.300 78.778 25.648 1.00 50.13 191 THR A CA 1
ATOM 1342 C C . THR A 1 191 ? 81.692 79.764 24.649 1.00 49.86 191 THR A C 1
ATOM 1343 O O . THR A 1 191 ? 82.420 80.552 24.082 1.00 50.76 191 THR A O 1
#

Foldseek 3Di:
DVVVLVVCLPCVCPPPFKKWWQKPLGIFMKGWNCVQPSQVVVFQVVCQVVCVQAWWFQFFADAQFWRKTFANVSPVPHFATPVGRWAFARADPVDAQAAFFWKWFDADWGGGGGGMIIGTHGGDRVCRPTIHTTIGTPGDCVSVVVVNPADADPVGGGPDTMGGNHMDD

InterPro domains:
  IPR002130 Cyclophilin-type peptidyl-prolyl cis-trans isomerase domain [PF00160] (46-195)
  IPR002130 Cyclophilin-type peptidyl-prolyl cis-trans isomerase domain [PR00153] (60-75)
  IPR002130 Cyclophilin-type peptidyl-prolyl cis-trans isomerase domain [PR00153] (86-98)
  IPR002130 Cyclophilin-type peptidyl-prolyl cis-trans isomerase domain [PR00153] (129-144)
  IPR002130 Cyclophilin-type peptidyl-prolyl cis-trans isomerase domain [PR00153] (144-156)
  IPR002130 Cyclophilin-type peptidyl-prolyl cis-trans isomerase domain [PR00153] (157-172)
  IPR002130 Cyclophilin-type peptidyl-prolyl cis-trans isomerase domain [PS50072] (51-197)
  IPR020892 Cyclophilin-type peptidyl-prolyl cis-trans isomerase, conserved site [PS00170] (81-98)
  IPR029000 Cyclophilin-like domain superfamily [G3DSA:2.40.100.10] (29-202)
  IPR029000 Cyclophilin-like domain superfamily [SSF50891] (42-196)
  IPR044666 Cyclophilin-type peptidyl-prolyl cis-trans isomerase, cyclophilin A-like [PTHR45625] (43-196)

Sequence (169 aa):
LEEKIAYYKMKGHTERGYITIYTNLGDFEVELYWYHSPKTCLNFYTLCEMGFYDNTIFHRVIPNFVIQGGDPTGTGKGGKSIYGEYFEDEINKELKHTGAGILSMSNNGPNTNSSQFFITLAPLPHLDGKHTIFARVSKNMTCIENIASVQTTATNKPIFDLKILRTST

B-factor: mean 32.13, std 7.74, range [9.94, 68.91]

CATH classification: 2.40.100.10

Solvent-accessible surface area: 8032 Å² total; per-residue (Å²): 116,135,136,84,23,61,103,32,69,133,84,0,101,110,98,47,7,88,4,34,3,45,5,70,48,32,62,6,31,0,46,3,50,1,128,62,0,14,41,0,0,0,1,1,18,31,1,5,122,108,26,34,1,59,101,6,20,2,13,102,0,43,77,118,52,0,1,11,0,0,0,65,88,15,83,30,180,23,23,124,5,44,50,46,121,101,8,86,30,29,81,30,167,98,35,103,3,101,20,36,0,12,1,0,1,8,32,114,31,110,77,30,0,10,0,18,4,14,1,0,25,22,82,14,96,119,10,43,48,133,23,0,8,0,0,68,4,46,135,67,48,79,2,0,99,66,0,18,91,20,132,44,64,109,112,46,82,8,102,106,67,1,53,2,86,117,24,32,126

Secondary structure (DSSP, 8-state):
-HHHHHHHHHHHHHHS-EEEEEETTEEEEEEE-TTTSHHHHHHHHHHHHTTTTTTEEEEEEETTTEEEEEETTSSSS---BTTBS-B-----TT----STTEEEE--SSTT-BSS-EEEESS--GGGTTTS-EEEEEEE-HHHHHHHHTS-B-TT--BSS--EEEEEE-

Organism: Plasmodium yoelii yoelii (NCBI:txid73239)

Radius of gyration: 14.6 Å; Cα contacts (8 Å, |Δi|>4): 406; chains: 1; bounding box: 31×32×44 Å